Protein AF-A0ABD5LPE3-F1 (afdb_monomer_lite)

Sequence (66 aa):
MTLKIKCPSCHLMGLICEDDSVAVNDNKDMVKWIPPAGFRKVQLGWNNAKVNLLCVSCGVAAELAD

Secondary structure (DSSP, 8-state):
-EEEEE-TTT--EEEEE--TT----SS-----SPPPTTEEEEE-SS-TT-EEEEETTT-PBPEE--

pLDDT: mean 73.88, std 17.76, range [35.22, 92.88]

Organism: Agrobacterium radiobacter (NCBI:txid362)

Radius of gyration: 12.67 Å; chains: 1; bounding box: 34×23×26 Å

Foldseek 3Di:
DWFWKADPPPRDIFIKDQDPPDDDDDDDQPPRTDTGPQWDWDDDDPDNVDIFIARNVPRDTIDTDD

Structure (mmCIF, N/CA/C/O backbone):
data_AF-A0ABD5LPE3-F1
#
_entry.id   AF-A0ABD5LPE3-F1
#
loop_
_atom_site.group_PDB
_atom_site.id
_atom_site.type_symbol
_atom_site.label_atom_id
_atom_site.label_alt_id
_atom_site.label_comp_id
_atom_site.label_asym_id
_atom_site.label_entity_id
_atom_site.label_seq_id
_atom_site.pdbx_PDB_ins_code
_atom_site.Cartn_x
_atom_site.Cartn_y
_atom_site.Cartn_z
_atom_site.occupancy
_atom_site.B_iso_or_equiv
_atom_site.auth_seq_id
_atom_site.auth_comp_id
_atom_site.auth_asym_id
_atom_site.auth_atom_id
_atom_site.pdbx_PDB_model_num
ATOM 1 N N . MET A 1 1 ? 12.796 8.280 2.035 1.00 59.84 1 MET A N 1
ATOM 2 C CA . MET A 1 1 ? 11.926 9.347 2.595 1.00 59.84 1 MET A CA 1
ATOM 3 C C . MET A 1 1 ? 10.780 8.677 3.359 1.00 59.84 1 MET A C 1
ATOM 5 O O . MET A 1 1 ? 10.511 7.510 3.092 1.00 59.84 1 MET A O 1
ATOM 9 N N .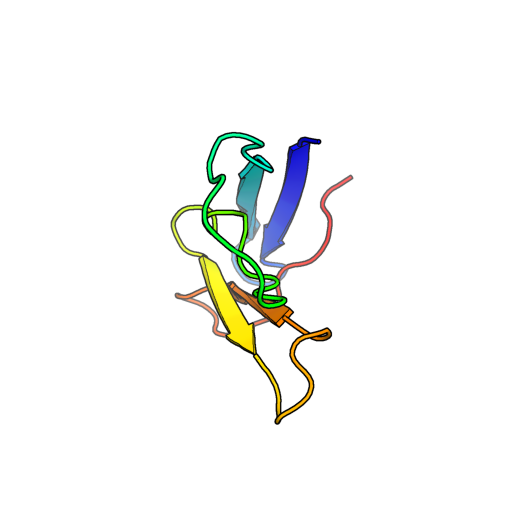 THR A 1 2 ? 10.141 9.344 4.329 1.00 71.12 2 THR A N 1
ATOM 10 C CA . THR A 1 2 ? 9.014 8.754 5.083 1.00 71.12 2 THR A CA 1
ATOM 11 C C . THR A 1 2 ? 7.701 9.389 4.637 1.00 71.12 2 THR A C 1
ATOM 13 O O . THR A 1 2 ? 7.534 10.598 4.775 1.00 71.12 2 THR A O 1
ATOM 16 N N . LEU A 1 3 ? 6.774 8.593 4.099 1.00 80.12 3 LEU A N 1
ATOM 17 C CA . LEU A 1 3 ? 5.455 9.063 3.659 1.00 80.12 3 LEU A CA 1
ATOM 18 C C . LEU A 1 3 ? 4.378 8.571 4.623 1.00 80.12 3 LEU A C 1
ATOM 20 O O . LEU A 1 3 ? 4.312 7.382 4.940 1.00 80.12 3 LEU A O 1
ATOM 24 N N . LYS A 1 4 ? 3.512 9.478 5.072 1.00 86.56 4 LYS A N 1
ATOM 25 C CA . LYS A 1 4 ? 2.365 9.143 5.915 1.00 86.56 4 LYS A CA 1
ATOM 26 C C . LYS A 1 4 ? 1.138 8.942 5.036 1.00 86.56 4 LYS A C 1
ATOM 28 O O . LYS A 1 4 ? 0.817 9.781 4.197 1.00 86.56 4 LYS A O 1
ATOM 33 N N . ILE A 1 5 ? 0.456 7.821 5.228 1.00 87.81 5 ILE A N 1
ATOM 34 C CA . ILE A 1 5 ? -0.755 7.468 4.489 1.00 87.81 5 ILE A CA 1
ATOM 35 C C . ILE A 1 5 ? -1.903 7.163 5.441 1.00 87.81 5 ILE A C 1
ATOM 37 O O . ILE A 1 5 ? -1.692 6.780 6.594 1.00 87.81 5 ILE A O 1
ATOM 41 N N . LYS A 1 6 ? -3.127 7.287 4.934 1.00 92.50 6 LYS A N 1
ATOM 42 C CA . LYS A 1 6 ? -4.355 6.966 5.653 1.00 92.50 6 LYS A CA 1
ATOM 43 C C . LYS A 1 6 ? -5.346 6.202 4.793 1.00 92.50 6 LYS A C 1
ATOM 45 O O . LYS A 1 6 ? -5.459 6.440 3.597 1.00 92.50 6 LYS A O 1
ATOM 50 N N . CYS A 1 7 ? -6.114 5.315 5.413 1.00 92.44 7 CYS A N 1
ATOM 51 C CA . CYS A 1 7 ? -7.334 4.793 4.812 1.00 92.44 7 CYS A CA 1
ATOM 52 C C . CYS A 1 7 ? -8.463 5.822 5.001 1.00 92.44 7 CYS A C 1
ATOM 54 O O . CYS A 1 7 ? -8.791 6.117 6.150 1.00 92.44 7 CYS A O 1
ATOM 56 N N . PRO A 1 8 ? -9.108 6.333 3.939 1.00 91.00 8 PRO A N 1
ATOM 57 C CA . PRO A 1 8 ? -10.202 7.301 4.074 1.00 91.00 8 PRO A CA 1
ATOM 58 C C . PRO A 1 8 ? -11.479 6.699 4.686 1.00 91.00 8 PRO A C 1
ATOM 60 O O . PRO A 1 8 ? -12.339 7.432 5.155 1.00 91.00 8 PRO A O 1
ATOM 63 N N . SER A 1 9 ? -11.616 5.366 4.699 1.00 92.88 9 SER A N 1
ATOM 64 C CA . SER A 1 9 ? -12.804 4.685 5.230 1.00 92.88 9 SER A CA 1
ATOM 65 C C . SER A 1 9 ? -12.685 4.364 6.726 1.00 92.88 9 SER A C 1
ATOM 67 O O . SER A 1 9 ? -13.523 4.790 7.517 1.00 92.88 9 SER A O 1
ATOM 69 N N . CYS A 1 10 ? -11.640 3.639 7.140 1.00 92.06 10 CYS A N 1
ATOM 70 C CA . CYS A 1 10 ? -11.446 3.245 8.543 1.00 92.06 10 CYS A CA 1
ATOM 71 C C . CYS A 1 10 ? -10.465 4.133 9.314 1.00 92.06 10 CYS A C 1
ATOM 73 O O . CYS A 1 10 ? -10.195 3.855 10.479 1.00 92.06 10 CYS A O 1
ATOM 75 N N . HIS A 1 11 ? -9.911 5.168 8.677 1.00 91.25 11 HIS A N 1
ATOM 76 C CA . HIS A 1 11 ? -8.932 6.087 9.268 1.00 91.25 11 HIS A CA 1
ATOM 77 C C . HIS A 1 11 ? -7.653 5.407 9.787 1.00 91.25 11 HIS A C 1
ATOM 79 O O . HIS A 1 11 ? -6.889 6.011 10.537 1.00 91.25 11 HIS A O 1
ATOM 85 N N . LEU A 1 12 ? -7.383 4.166 9.362 1.00 90.56 12 LEU A N 1
ATOM 86 C CA . LEU A 1 12 ? -6.129 3.477 9.654 1.00 90.56 12 LEU A CA 1
ATOM 87 C C . LEU A 1 12 ? -4.959 4.299 9.102 1.00 90.56 12 LEU A C 1
ATOM 89 O O . LEU A 1 12 ? -5.005 4.722 7.949 1.00 90.56 12 LEU A O 1
ATOM 93 N N . MET A 1 13 ? -3.922 4.507 9.909 1.00 91.50 13 MET A N 1
ATOM 94 C CA . MET A 1 13 ? -2.711 5.233 9.518 1.00 91.50 13 MET A CA 1
ATOM 95 C C . MET A 1 13 ? -1.591 4.254 9.171 1.00 91.50 13 MET A C 1
ATOM 97 O O . MET A 1 13 ? -1.460 3.203 9.795 1.00 91.50 13 MET A O 1
ATOM 101 N N . GLY A 1 14 ? -0.759 4.621 8.204 1.00 86.56 14 GLY A N 1
ATOM 102 C CA . GLY A 1 14 ? 0.433 3.877 7.820 1.00 86.56 14 GLY A CA 1
ATOM 103 C C . GLY A 1 14 ? 1.614 4.812 7.594 1.00 86.56 14 GLY A C 1
ATOM 104 O O . GLY A 1 14 ? 1.446 5.951 7.162 1.00 86.56 14 GLY A O 1
ATOM 105 N N . LEU A 1 15 ? 2.815 4.319 7.880 1.00 86.25 15 LEU A N 1
ATOM 106 C CA . LEU A 1 15 ? 4.066 4.993 7.550 1.00 86.25 15 LEU A CA 1
ATOM 107 C C . LEU A 1 15 ? 4.809 4.134 6.536 1.00 86.25 15 LEU A C 1
ATOM 109 O O . LEU A 1 15 ? 5.082 2.962 6.787 1.00 86.25 15 LEU A O 1
ATOM 113 N N . ILE A 1 16 ? 5.103 4.714 5.382 1.00 81.50 16 ILE A N 1
ATOM 114 C CA . ILE A 1 16 ? 5.963 4.105 4.378 1.00 81.50 16 ILE A CA 1
ATOM 115 C C . ILE A 1 16 ? 7.369 4.614 4.649 1.00 81.50 16 ILE A C 1
ATOM 117 O O . ILE A 1 16 ? 7.649 5.795 4.443 1.00 81.50 16 ILE A O 1
ATOM 121 N N . CYS A 1 17 ? 8.241 3.722 5.101 1.00 71.00 17 CYS A N 1
ATOM 122 C CA . CYS A 1 17 ? 9.675 3.955 5.102 1.00 71.00 17 CYS A CA 1
ATOM 123 C C . CYS A 1 17 ? 10.224 3.409 3.782 1.00 71.00 17 CYS A C 1
ATOM 125 O O . CYS A 1 17 ? 10.138 2.208 3.522 1.00 71.00 17 CYS A O 1
ATOM 127 N N . GLU A 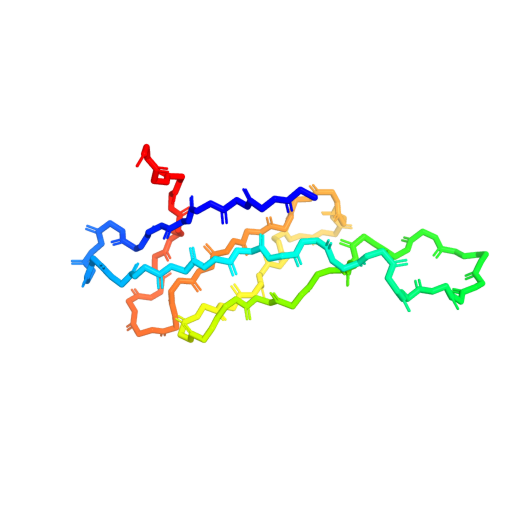1 18 ? 10.744 4.280 2.922 1.00 64.06 18 GLU A N 1
ATOM 128 C CA . GLU A 1 18 ? 11.615 3.818 1.842 1.00 64.06 18 GLU A CA 1
ATOM 129 C C . GLU A 1 18 ? 12.939 3.392 2.471 1.00 64.06 18 GLU A C 1
ATOM 131 O O . GLU A 1 18 ? 13.703 4.234 2.941 1.00 64.06 18 GLU A O 1
ATOM 136 N N . ASP A 1 19 ? 13.159 2.083 2.545 1.00 53.59 19 ASP A N 1
ATOM 137 C CA . ASP A 1 19 ? 14.410 1.509 3.018 1.00 53.59 19 ASP A CA 1
ATOM 138 C C . ASP A 1 19 ? 15.388 1.459 1.833 1.00 53.59 19 ASP A C 1
ATOM 140 O O . ASP A 1 19 ? 15.136 0.777 0.838 1.00 53.59 19 ASP A O 1
ATOM 144 N N . ASP A 1 20 ? 16.504 2.186 1.919 1.00 49.16 20 ASP A N 1
ATOM 145 C CA . ASP A 1 20 ? 17.579 2.154 0.912 1.00 49.16 20 ASP A CA 1
ATOM 146 C C . ASP A 1 20 ? 18.364 0.817 0.924 1.00 49.16 20 ASP A C 1
ATOM 148 O O . ASP A 1 20 ? 19.287 0.615 0.135 1.00 49.16 20 ASP A O 1
ATOM 152 N N . SER A 1 21 ? 17.996 -0.131 1.795 1.00 42.38 21 SER A N 1
ATOM 153 C CA . SER A 1 21 ? 18.819 -1.291 2.163 1.00 42.38 21 SER A CA 1
ATOM 154 C C . SER A 1 21 ? 18.653 -2.550 1.301 1.00 42.38 21 SER A C 1
ATOM 156 O O . SER A 1 21 ? 19.192 -3.596 1.661 1.00 42.38 21 SER A O 1
ATOM 158 N N . VAL A 1 22 ? 17.937 -2.512 0.169 1.00 42.53 22 VAL A N 1
ATOM 159 C CA . VAL A 1 22 ? 17.827 -3.682 -0.731 1.00 42.53 22 VAL A CA 1
ATOM 160 C C . VAL A 1 22 ? 18.546 -3.411 -2.051 1.00 42.53 22 VAL A C 1
ATOM 162 O O . VAL A 1 22 ? 17.953 -3.032 -3.062 1.00 42.53 22 VAL A O 1
ATOM 165 N N . ALA A 1 23 ? 19.861 -3.613 -2.031 1.00 44.75 23 ALA A N 1
ATOM 166 C CA . ALA A 1 23 ? 20.693 -3.712 -3.220 1.00 44.75 23 ALA A CA 1
ATOM 167 C C . ALA A 1 23 ? 20.745 -5.170 -3.695 1.00 44.75 23 ALA A C 1
ATOM 169 O O . ALA A 1 23 ? 21.440 -5.958 -3.066 1.00 44.75 23 ALA A O 1
ATOM 170 N N . VAL A 1 24 ? 20.078 -5.526 -4.804 1.00 37.47 24 VAL A N 1
ATOM 171 C CA . VAL A 1 24 ? 20.475 -6.687 -5.628 1.00 37.47 24 VAL A CA 1
ATOM 172 C C . VAL A 1 24 ? 20.044 -6.503 -7.099 1.00 37.47 24 VAL A C 1
ATOM 174 O O . VAL A 1 24 ? 18.858 -6.443 -7.395 1.00 37.47 24 VAL A O 1
ATOM 177 N N . ASN A 1 25 ? 21.044 -6.439 -7.986 1.00 35.22 25 ASN A N 1
ATOM 178 C CA . ASN A 1 25 ? 21.081 -6.790 -9.419 1.00 35.22 25 ASN A CA 1
ATOM 179 C C . ASN A 1 25 ? 20.033 -6.246 -10.416 1.00 35.22 25 ASN A C 1
ATOM 181 O O . ASN A 1 25 ? 18.900 -6.702 -10.486 1.00 35.22 25 ASN A O 1
ATOM 185 N N . ASP A 1 26 ? 20.515 -5.357 -11.292 1.00 39.28 26 ASP A N 1
ATOM 186 C CA . ASP A 1 26 ? 20.396 -5.357 -12.768 1.00 39.28 26 ASP A CA 1
ATOM 187 C C . ASP A 1 26 ? 19.090 -5.764 -13.485 1.00 39.28 26 ASP A C 1
ATOM 189 O O . ASP A 1 26 ? 19.112 -6.164 -14.646 1.00 39.28 26 ASP A O 1
ATOM 193 N N . ASN A 1 27 ? 17.921 -5.600 -12.871 1.00 41.19 27 ASN A N 1
ATOM 194 C CA . ASN A 1 27 ? 16.671 -5.444 -13.615 1.00 41.19 27 ASN A CA 1
ATOM 195 C C . ASN A 1 27 ? 15.635 -4.690 -12.779 1.00 41.19 27 ASN A C 1
ATOM 197 O O . ASN A 1 27 ? 15.475 -4.917 -11.586 1.00 41.19 27 ASN A O 1
ATOM 201 N N . LYS A 1 28 ? 14.963 -3.725 -13.411 1.00 39.78 28 LYS A N 1
ATOM 202 C CA . LYS A 1 28 ? 14.073 -2.730 -12.792 1.00 39.78 28 LYS A CA 1
ATOM 203 C C . LYS A 1 28 ? 12.879 -3.353 -12.042 1.00 39.78 28 LYS A C 1
ATOM 205 O O . LYS A 1 28 ? 11.779 -3.400 -12.588 1.00 39.78 28 LYS A O 1
ATOM 210 N N . ASP A 1 29 ? 13.056 -3.708 -10.773 1.00 40.53 29 ASP A N 1
ATOM 211 C CA . ASP A 1 29 ? 11.959 -4.020 -9.849 1.00 40.53 29 ASP A CA 1
ATOM 212 C C . ASP A 1 29 ? 11.634 -2.813 -8.948 1.00 40.53 29 ASP A C 1
ATOM 214 O O . ASP A 1 29 ? 12.394 -2.419 -8.063 1.00 40.53 29 ASP A O 1
ATOM 218 N N . MET A 1 30 ? 10.476 -2.184 -9.183 1.00 50.00 30 MET A N 1
ATOM 219 C CA . MET A 1 30 ? 9.975 -0.996 -8.464 1.00 50.00 30 MET A CA 1
ATOM 220 C C . MET A 1 30 ? 9.267 -1.333 -7.132 1.00 50.00 30 MET A C 1
ATOM 222 O O . MET A 1 30 ? 8.349 -0.633 -6.703 1.00 50.00 30 MET A O 1
ATOM 226 N N . VAL A 1 31 ? 9.687 -2.389 -6.427 1.00 55.47 31 VAL A N 1
ATOM 227 C CA . VAL A 1 31 ? 9.054 -2.844 -5.169 1.00 55.47 31 VAL A CA 1
ATOM 228 C C . VAL A 1 31 ? 10.003 -2.671 -3.972 1.00 55.47 31 VAL A C 1
ATOM 230 O O . VAL A 1 31 ? 10.152 -3.564 -3.152 1.00 55.47 31 VAL A O 1
ATOM 233 N N . LYS A 1 32 ? 10.649 -1.505 -3.843 1.00 63.25 32 LYS A N 1
ATOM 234 C CA . LYS A 1 32 ? 11.719 -1.275 -2.845 1.00 63.25 32 LYS A CA 1
ATOM 235 C C . LYS A 1 32 ? 11.280 -1.000 -1.394 1.00 63.25 32 LYS A C 1
ATOM 237 O O . LYS A 1 32 ? 12.128 -0.903 -0.524 1.00 63.25 32 LYS A O 1
ATOM 242 N N . TRP A 1 33 ? 9.985 -0.867 -1.106 1.00 71.75 33 TRP A N 1
ATOM 243 C CA . TRP A 1 33 ? 9.487 -0.563 0.252 1.00 71.75 33 TRP A CA 1
ATOM 244 C C . TRP A 1 33 ? 8.515 -1.629 0.771 1.00 71.75 33 TRP A C 1
ATOM 246 O O . TRP A 1 33 ? 7.910 -2.355 -0.011 1.00 71.75 33 TRP A O 1
ATOM 256 N N . ILE A 1 34 ? 8.323 -1.749 2.077 1.00 76.19 34 ILE A N 1
ATOM 257 C CA . ILE A 1 34 ? 7.352 -2.693 2.656 1.00 76.19 34 ILE A CA 1
ATOM 258 C C . ILE A 1 34 ? 6.067 -1.916 2.960 1.00 76.19 34 ILE A C 1
ATOM 260 O O . ILE A 1 34 ? 6.154 -0.824 3.527 1.00 76.19 34 ILE A O 1
ATOM 264 N N . PRO A 1 35 ? 4.870 -2.396 2.562 1.00 81.19 35 PRO A N 1
ATOM 265 C CA . PRO A 1 35 ? 3.647 -1.699 2.921 1.00 81.19 35 PRO A CA 1
ATOM 266 C C . PRO A 1 35 ? 3.428 -1.745 4.439 1.00 81.19 35 PRO A C 1
ATOM 268 O O . PRO A 1 35 ? 3.697 -2.774 5.061 1.00 81.19 35 PRO A O 1
ATOM 271 N N . PRO A 1 36 ? 2.930 -0.654 5.045 1.00 85.38 36 PRO A N 1
ATOM 272 C CA . PRO A 1 36 ? 2.633 -0.632 6.469 1.00 85.38 36 PRO A CA 1
ATOM 273 C C . PRO A 1 36 ? 1.558 -1.662 6.830 1.00 85.38 36 PRO A C 1
ATOM 275 O O . PRO A 1 36 ? 0.725 -2.039 6.001 1.00 85.38 36 PRO A O 1
ATOM 278 N N . ALA A 1 37 ? 1.558 -2.099 8.090 1.00 87.19 37 ALA A N 1
ATOM 279 C CA . ALA A 1 37 ? 0.595 -3.074 8.591 1.00 87.19 37 ALA A CA 1
ATOM 280 C C . ALA A 1 37 ? -0.856 -2.640 8.305 1.00 87.19 37 ALA A C 1
ATOM 282 O O . ALA A 1 37 ? -1.229 -1.484 8.501 1.00 87.19 37 ALA A O 1
ATOM 283 N N . GLY A 1 38 ? -1.675 -3.578 7.822 1.00 87.88 38 GLY A N 1
ATOM 284 C CA . GLY A 1 38 ? -3.063 -3.310 7.428 1.00 87.88 38 GLY A CA 1
ATOM 285 C C . GLY A 1 38 ? -3.228 -2.670 6.044 1.00 87.88 38 GLY A C 1
ATOM 286 O O . GLY A 1 38 ? -4.360 -2.432 5.615 1.00 87.88 38 GLY A O 1
ATOM 287 N N . PHE A 1 39 ? -2.133 -2.466 5.307 1.00 89.00 39 PHE A N 1
ATOM 288 C CA . PHE A 1 39 ? -2.147 -2.080 3.902 1.00 89.00 39 PHE A CA 1
ATOM 289 C C . PHE A 1 39 ? -1.446 -3.123 3.031 1.00 89.00 39 PHE A C 1
ATOM 291 O O . PHE A 1 39 ? -0.542 -3.834 3.465 1.00 89.00 39 PHE A O 1
ATOM 2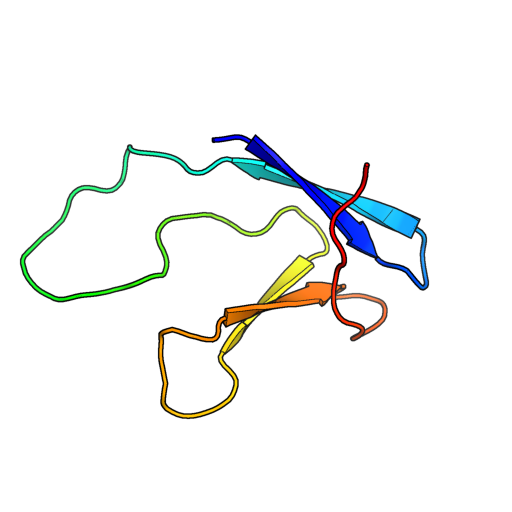98 N N . ARG A 1 40 ? -1.861 -3.210 1.768 1.00 88.25 40 ARG A N 1
ATOM 299 C CA . ARG A 1 40 ? -1.244 -4.073 0.760 1.00 88.25 40 ARG A CA 1
ATOM 300 C C . ARG A 1 40 ? -0.938 -3.284 -0.501 1.00 88.25 40 ARG A C 1
ATOM 302 O 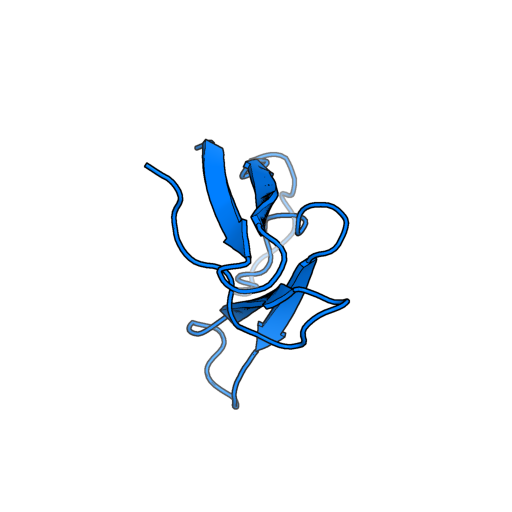O . ARG A 1 40 ? -1.701 -2.396 -0.883 1.00 88.25 40 ARG A O 1
ATOM 309 N N . LYS A 1 41 ? 0.146 -3.650 -1.177 1.00 85.00 41 LYS A N 1
ATOM 310 C CA . LYS A 1 41 ? 0.436 -3.140 -2.516 1.00 85.00 41 LYS A CA 1
ATOM 311 C C . LYS A 1 41 ? -0.367 -3.913 -3.549 1.00 85.00 41 LYS A C 1
ATOM 313 O O . LYS A 1 41 ? -0.411 -5.139 -3.508 1.00 85.00 41 LYS A O 1
ATOM 318 N N . VAL A 1 42 ? -0.971 -3.197 -4.482 1.00 82.69 42 VAL A N 1
ATOM 319 C CA . VAL A 1 42 ? -1.689 -3.768 -5.616 1.00 82.69 42 VAL A CA 1
ATOM 320 C C . VAL A 1 42 ? 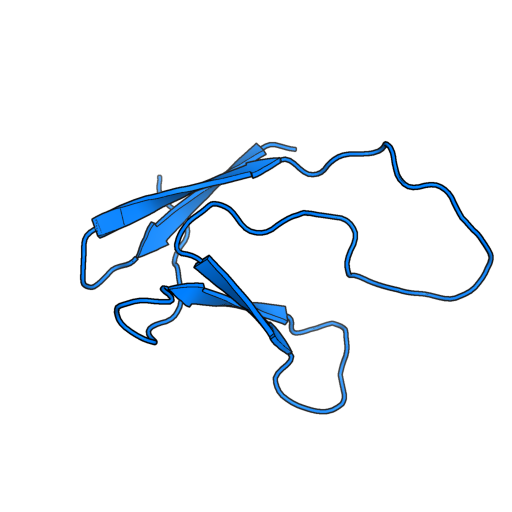-1.199 -3.094 -6.880 1.00 82.69 42 VAL A C 1
ATOM 322 O O . VAL A 1 42 ? -1.377 -1.892 -7.077 1.00 82.69 42 VAL A O 1
ATOM 325 N N . GLN A 1 43 ? -0.584 -3.885 -7.748 1.00 78.44 43 GLN A N 1
ATOM 326 C CA . GLN A 1 43 ? -0.257 -3.456 -9.094 1.00 78.44 43 GLN A CA 1
ATOM 327 C C . GLN A 1 43 ? -1.505 -3.587 -9.970 1.00 78.44 43 GLN A C 1
ATOM 329 O O . GLN A 1 43 ? -2.089 -4.666 -10.068 1.00 78.44 43 GLN A O 1
ATOM 334 N N . LEU A 1 44 ? -1.929 -2.485 -10.593 1.00 69.00 44 LEU A N 1
ATOM 335 C CA . LEU A 1 44 ? -3.046 -2.500 -11.536 1.00 69.00 44 LEU A CA 1
ATOM 336 C C . LEU A 1 44 ? -2.502 -2.558 -12.965 1.00 69.00 44 LEU A C 1
ATOM 338 O O . LEU A 1 44 ? -2.004 -1.567 -13.499 1.00 69.00 44 LEU A O 1
ATOM 342 N N . GLY A 1 45 ? -2.623 -3.730 -13.587 1.00 70.81 45 GLY A N 1
ATOM 343 C CA . GLY A 1 45 ? -2.175 -3.975 -14.956 1.00 70.81 45 GLY A CA 1
ATOM 344 C C . GLY A 1 45 ? -0.682 -4.294 -15.073 1.00 70.81 45 GLY A C 1
ATOM 345 O O . GLY A 1 45 ? 0.006 -4.588 -14.101 1.00 70.81 45 GLY A O 1
ATOM 346 N N . TRP A 1 46 ? -0.181 -4.265 -16.306 1.00 68.00 46 TRP A N 1
ATOM 347 C CA . TRP A 1 46 ? 1.170 -4.730 -16.649 1.00 68.00 46 TRP A CA 1
ATOM 348 C C . TRP A 1 46 ? 2.228 -3.631 -16.471 1.00 68.00 46 TRP A C 1
ATOM 350 O O . TRP A 1 46 ? 3.420 -3.867 -16.632 1.00 68.00 46 TRP A O 1
ATOM 360 N N . ASN A 1 47 ? 1.792 -2.408 -16.158 1.00 60.22 47 ASN A N 1
ATOM 361 C CA . ASN A 1 47 ? 2.671 -1.270 -15.960 1.00 60.22 47 ASN A CA 1
ATOM 362 C C . ASN A 1 47 ? 3.143 -1.219 -14.499 1.00 60.22 47 ASN A C 1
ATOM 364 O O . ASN A 1 47 ? 2.422 -0.743 -13.619 1.00 60.22 47 ASN A O 1
ATOM 368 N N . ASN A 1 48 ? 4.377 -1.670 -14.265 1.00 59.75 48 ASN A N 1
ATOM 369 C CA . ASN A 1 48 ? 5.018 -1.695 -12.946 1.00 59.75 48 ASN A CA 1
ATOM 370 C C . ASN A 1 48 ? 5.150 -0.300 -12.295 1.00 59.75 48 ASN A C 1
ATOM 372 O O . ASN A 1 48 ? 5.402 -0.214 -11.098 1.00 59.75 48 ASN A O 1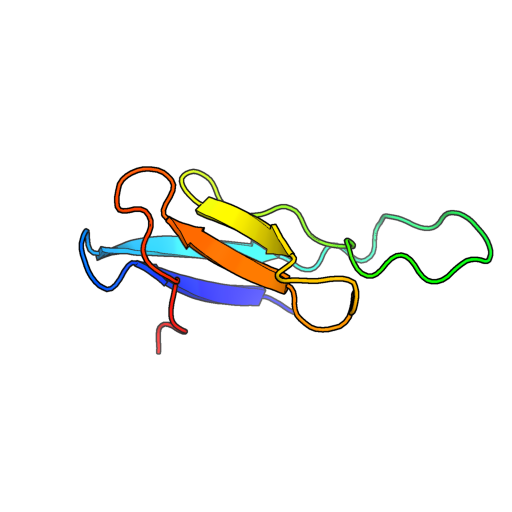
ATOM 376 N N . ALA A 1 49 ? 4.947 0.796 -13.041 1.00 60.31 49 ALA A N 1
ATOM 377 C CA . ALA A 1 49 ? 5.013 2.155 -12.502 1.00 60.31 49 ALA A CA 1
ATOM 378 C C . ALA A 1 49 ? 3.757 2.581 -11.713 1.00 60.31 49 ALA A C 1
ATOM 380 O O . ALA A 1 49 ? 3.780 3.623 -11.061 1.00 60.31 49 ALA A O 1
ATOM 381 N N . LYS A 1 50 ? 2.651 1.819 -11.761 1.00 64.56 50 LYS A N 1
ATOM 382 C CA . LYS A 1 50 ? 1.400 2.144 -11.046 1.00 64.56 50 LYS A CA 1
ATOM 383 C C . LYS A 1 50 ? 1.079 1.111 -9.967 1.00 64.56 50 LYS A C 1
ATOM 385 O O . LYS A 1 50 ? 0.196 0.264 -10.123 1.00 64.56 50 LYS A O 1
ATOM 390 N N . VAL A 1 51 ? 1.790 1.208 -8.847 1.00 71.62 51 VAL A N 1
ATOM 391 C CA . VAL A 1 51 ? 1.485 0.455 -7.625 1.00 71.62 51 VAL A CA 1
ATOM 392 C C . VAL A 1 51 ? 0.567 1.291 -6.735 1.00 71.62 51 VAL A C 1
ATOM 394 O O . VAL A 1 51 ? 0.922 2.396 -6.341 1.00 71.62 51 VAL A O 1
ATOM 397 N N . ASN A 1 52 ? -0.607 0.754 -6.405 1.00 81.50 52 ASN A N 1
ATOM 398 C CA . ASN A 1 52 ? -1.555 1.367 -5.477 1.00 81.50 52 ASN A CA 1
ATOM 399 C C . ASN A 1 52 ? -1.429 0.729 -4.092 1.00 81.50 52 ASN A C 1
ATOM 401 O O . ASN A 1 52 ? -1.188 -0.472 -3.972 1.00 81.50 52 ASN A O 1
ATOM 405 N N . LEU A 1 53 ? -1.643 1.516 -3.041 1.00 86.56 53 LEU A N 1
ATOM 406 C CA . LEU A 1 53 ? -1.826 1.010 -1.682 1.00 86.56 53 LEU A CA 1
ATOM 407 C C . LEU A 1 53 ? -3.303 0.865 -1.392 1.00 86.56 53 LEU A C 1
ATOM 409 O O . LEU A 1 53 ? -4.032 1.846 -1.479 1.00 86.56 53 LEU A O 1
ATOM 413 N N . LEU A 1 54 ? -3.728 -0.330 -1.001 1.00 89.56 54 LEU A N 1
ATOM 414 C CA . LEU A 1 54 ? -5.091 -0.570 -0.545 1.00 89.56 54 LEU A CA 1
ATOM 415 C C . LEU A 1 54 ? -5.090 -0.949 0.931 1.00 89.56 54 LEU A C 1
ATOM 417 O O . LEU A 1 54 ? -4.244 -1.728 1.376 1.00 89.56 54 LEU A O 1
ATOM 421 N N . CYS A 1 55 ? -6.064 -0.447 1.682 1.00 92.62 55 CYS A N 1
ATOM 422 C CA . CYS A 1 55 ? -6.358 -0.951 3.017 1.00 92.62 55 CYS A CA 1
ATOM 423 C C . CYS A 1 55 ? -6.865 -2.394 2.909 1.00 92.62 55 CYS A C 1
ATOM 425 O O . CYS A 1 55 ? -7.781 -2.677 2.137 1.00 92.62 55 CYS A O 1
ATOM 427 N N . VAL A 1 56 ? -6.289 -3.309 3.687 1.00 91.56 56 VAL A N 1
ATOM 428 C CA . VAL A 1 56 ? -6.656 -4.734 3.657 1.00 91.56 56 VAL A CA 1
ATOM 429 C C . VAL A 1 56 ? -8.087 -4.945 4.149 1.00 91.56 56 VAL A C 1
ATOM 431 O O . VAL A 1 56 ? -8.811 -5.749 3.573 1.00 91.56 56 VAL A O 1
ATOM 434 N N . SER A 1 57 ? -8.508 -4.194 5.168 1.00 90.94 57 SER A N 1
ATOM 435 C CA . SER A 1 57 ? -9.838 -4.339 5.769 1.00 90.94 57 SER A CA 1
ATOM 436 C C . SER A 1 57 ? -10.945 -3.715 4.920 1.00 90.94 57 SER A C 1
ATOM 438 O O . SER A 1 57 ? -12.020 -4.287 4.792 1.00 90.94 57 SER A O 1
ATOM 440 N N . CYS A 1 58 ? -10.694 -2.536 4.346 1.00 90.81 58 CYS A N 1
ATOM 441 C CA . CYS A 1 58 ? -11.716 -1.777 3.620 1.00 90.81 58 CYS A CA 1
ATOM 442 C C . CYS A 1 58 ? -11.680 -1.999 2.103 1.00 90.81 58 CYS A C 1
ATOM 444 O O . CYS A 1 58 ? -12.629 -1.638 1.417 1.00 90.81 58 CYS A O 1
ATOM 446 N N . GLY A 1 59 ? -10.573 -2.506 1.554 1.00 88.50 59 GLY A N 1
ATOM 447 C CA . GLY A 1 59 ? -10.369 -2.645 0.109 1.00 88.50 59 GLY A CA 1
ATOM 448 C C . GLY A 1 59 ? -10.199 -1.323 -0.652 1.00 88.50 59 GLY A C 1
ATOM 449 O O . GLY A 1 59 ? -9.994 -1.349 -1.863 1.00 88.50 59 GLY A O 1
ATOM 450 N N . VAL A 1 60 ? -10.262 -0.177 0.032 1.00 89.44 60 VAL A N 1
ATOM 451 C CA . VAL A 1 60 ? -10.140 1.160 -0.570 1.00 89.44 60 VAL A CA 1
ATOM 452 C C . VAL A 1 60 ? -8.687 1.615 -0.665 1.00 89.44 60 VAL A C 1
ATOM 454 O O . VAL A 1 60 ? -7.837 1.176 0.117 1.00 89.44 60 VAL A O 1
ATOM 457 N N . ALA A 1 61 ? -8.413 2.513 -1.612 1.00 87.44 61 ALA A N 1
ATOM 458 C CA . ALA A 1 61 ? -7.094 3.104 -1.779 1.00 87.44 61 ALA A CA 1
ATOM 459 C C . ALA A 1 61 ? -6.718 3.983 -0.582 1.00 87.44 61 ALA A C 1
ATOM 461 O O . ALA A 1 61 ? -7.549 4.715 -0.047 1.00 87.44 61 ALA A O 1
ATOM 462 N N . ALA A 1 62 ? -5.464 3.876 -0.154 1.00 88.62 62 ALA A N 1
ATOM 463 C CA . ALA A 1 62 ? -4.891 4.771 0.832 1.00 88.62 62 ALA A CA 1
ATOM 464 C C . ALA A 1 62 ? -4.571 6.124 0.187 1.00 88.62 62 ALA A C 1
ATOM 466 O O . ALA A 1 62 ? -4.129 6.186 -0.960 1.00 88.62 62 ALA A O 1
ATOM 467 N N . GLU A 1 63 ? -4.748 7.190 0.952 1.00 89.69 63 GLU A N 1
ATOM 468 C CA . GLU A 1 63 ? -4.450 8.564 0.558 1.00 89.69 63 GLU A CA 1
ATOM 469 C C . GLU A 1 63 ? -3.276 9.097 1.377 1.00 89.69 63 GLU A C 1
ATOM 471 O O . GLU A 1 63 ? -2.969 8.574 2.451 1.00 89.69 63 GLU A O 1
ATOM 476 N N . LEU A 1 64 ? -2.619 10.146 0.886 1.00 84.75 64 LEU A N 1
ATOM 477 C CA . LEU A 1 64 ? -1.610 10.849 1.672 1.00 84.75 64 LEU A CA 1
ATOM 478 C C . LEU A 1 64 ? -2.281 11.510 2.883 1.00 84.75 64 LEU A C 1
ATOM 480 O O . LEU A 1 64 ? -3.379 12.062 2.791 1.00 84.75 64 LEU A O 1
ATOM 484 N N . ALA A 1 65 ? -1.635 11.397 4.037 1.00 77.12 65 ALA A N 1
ATOM 485 C CA . ALA A 1 65 ? -2.035 12.115 5.234 1.00 77.12 65 ALA A CA 1
ATOM 486 C C . ALA A 1 65 ? -1.135 13.346 5.382 1.00 77.12 65 ALA A C 1
ATOM 488 O O . ALA A 1 65 ? 0.084 13.180 5.425 1.00 77.12 65 ALA A O 1
ATOM 489 N N . ASP A 1 66 ? -1.748 14.533 5.455 1.00 66.12 66 ASP A N 1
ATOM 490 C CA . ASP A 1 66 ? -1.086 15.783 5.854 1.00 66.12 66 ASP A CA 1
ATOM 491 C C . ASP A 1 66 ? -0.403 15.678 7.235 1.00 66.12 66 ASP A C 1
ATOM 493 O O . ASP A 1 66 ? -0.892 14.922 8.124 1.00 66.12 66 ASP A O 1
#